Protein AF-A0A4S0JJY6-F1 (afdb_monomer)

Solvent-accessible surface area (backbone atoms only — not comparable to full-atom values): 6776 Å² total; per-residue (Å²): 138,85,86,70,62,92,83,78,64,92,83,86,87,61,82,70,60,69,52,56,93,79,38,64,71,61,50,50,52,52,49,44,39,48,74,74,67,58,57,92,75,87,81,77,74,66,56,77,85,43,63,57,54,46,30,45,76,67,70,51,87,72,61,80,57,48,70,63,42,43,65,55,38,52,49,49,65,76,42,38,77,66,47,70,74,41,84,53,63,69,60,33,50,41,49,50,35,52,51,46,34,56,53,30,56,73,57,107

Secondary structure (DSSP, 8-state):
---PPTTSS-----GGG---TT-HHHHHHHHHHHHTS--S-------TT-HHHHHHHTT---STTHHHHHHHHHHHHHTHHHHHT---HHHHHHHHHHHHHHHHHHT-

Radius of gyration: 14.99 Å; Cα contacts (8 Å, |Δi|>4): 90; chains: 1; bounding box: 37×28×41 Å

Mean predicted aligned error: 2.9 Å

Foldseek 3Di:
DPPDDPPPDQDDDDQLLADDLPPPVVVVSVCCCCPPVVDPDDDRDFDQPRPLLLCLVVVPDPDPCVVVSVRLVVLCVVCVVVLVVDPDPSVSSVVSRVSNSVVRVVSD

Nearest PDB structures (foldseek):
  6yjn-assembly1_A  TM=9.916E-01  e=1.358E-08  Burkholderia pseudomallei
  5jj8-assembly1_A  TM=9.750E-01  e=8.974E-08  Pseudomonas aeruginosa
  5bq1-assembly1_A  TM=9.794E-01  e=1.252E-07  Pseudomonas aeruginosa
  4o1k-assembly1_A  TM=9.613E-01  e=1.564E-07  Sordaria macrospora
  7cxx-assembly1_B  TM=9.517E-01  e=1.524E-06  Aspergillus fumigatus Af293

pLDDT: mean 96.32, std 5.54, range [72.25, 98.88]

Sequence (108 aa):
IIGMAPGEVFVHRNVANVVAHSDLNCLSVVQYAVDQLKVKHILIVGHYGCGGVHACLHNTRVGLADNWLRHVGDVVQKHQGILDAIEDDELKHARLCELNVIEQVANL

Structure (mmCIF, N/CA/C/O backbone):
data_AF-A0A4S0JJY6-F1
#
_entry.id   AF-A0A4S0JJY6-F1
#
loop_
_atom_site.group_PDB
_atom_site.id
_atom_site.type_symbol
_atom_site.label_atom_id
_atom_site.label_alt_id
_atom_site.label_comp_id
_atom_site.label_asym_id
_atom_site.label_entity_id
_atom_site.label_seq_id
_atom_site.pdbx_PDB_ins_code
_atom_site.Cartn_x
_atom_site.Cartn_y
_atom_site.Cartn_z
_atom_site.occupancy
_atom_site.B_iso_or_equiv
_atom_site.auth_seq_id
_atom_site.auth_comp_id
_atom_site.auth_asym_id
_atom_site.auth_atom_id
_atom_site.pdbx_PDB_model_num
ATOM 1 N N . ILE A 1 1 ? -15.522 9.552 -4.643 1.00 72.25 1 ILE A N 1
ATOM 2 C CA . ILE A 1 1 ? -15.079 8.136 -4.605 1.00 72.25 1 ILE A CA 1
ATOM 3 C C . ILE A 1 1 ? -16.181 7.253 -4.029 1.00 72.25 1 ILE A C 1
ATOM 5 O O . ILE A 1 1 ? -16.730 6.493 -4.803 1.00 72.25 1 ILE A O 1
ATOM 9 N N . ILE A 1 2 ? -16.582 7.392 -2.757 1.00 80.38 2 ILE A N 1
ATOM 10 C CA . ILE A 1 2 ? -17.592 6.494 -2.143 1.00 80.38 2 ILE A CA 1
ATOM 11 C C . ILE A 1 2 ? -18.965 7.130 -1.842 1.00 80.38 2 ILE A C 1
ATOM 13 O O . ILE A 1 2 ? -19.809 6.491 -1.233 1.00 80.38 2 ILE A O 1
ATOM 17 N N . GLY A 1 3 ? -19.209 8.378 -2.260 1.00 72.56 3 GLY A N 1
ATOM 18 C CA . GLY A 1 3 ? -20.533 9.016 -2.141 1.00 72.56 3 GLY A CA 1
ATOM 19 C C . GLY A 1 3 ? -20.996 9.340 -0.713 1.00 72.56 3 GLY A C 1
ATOM 20 O O . GLY A 1 3 ? -22.184 9.554 -0.514 1.00 72.56 3 GLY A O 1
ATOM 21 N N . MET A 1 4 ? -20.079 9.377 0.258 1.00 81.81 4 MET A N 1
ATOM 22 C CA . MET A 1 4 ? -20.368 9.696 1.663 1.00 81.81 4 MET A CA 1
ATOM 23 C C . MET A 1 4 ? -20.205 11.190 1.961 1.00 81.81 4 MET A C 1
ATOM 25 O O . MET A 1 4 ? -19.431 11.885 1.291 1.00 81.81 4 MET A O 1
ATOM 29 N N . ALA A 1 5 ? -20.910 11.676 2.981 1.00 76.75 5 ALA A N 1
ATOM 30 C CA . ALA A 1 5 ? -20.790 13.052 3.439 1.00 76.75 5 ALA A CA 1
ATOM 31 C C . ALA A 1 5 ? -19.450 13.285 4.175 1.00 76.75 5 ALA A C 1
ATOM 33 O O . ALA A 1 5 ? -18.893 12.364 4.786 1.00 76.75 5 ALA A O 1
ATOM 34 N N . PRO A 1 6 ? -18.898 14.514 4.149 1.00 75.94 6 PRO A N 1
ATOM 35 C CA . PRO A 1 6 ? -17.737 14.861 4.965 1.00 75.94 6 PRO A CA 1
ATOM 36 C C . PRO A 1 6 ? -17.975 14.541 6.449 1.00 75.94 6 PRO A C 1
ATOM 38 O O . PRO A 1 6 ? -19.009 14.903 7.001 1.00 75.94 6 PRO A O 1
ATOM 41 N N . GLY A 1 7 ? -17.012 13.875 7.093 1.00 76.12 7 GLY A N 1
ATOM 42 C CA . GLY A 1 7 ? -17.114 13.441 8.494 1.00 76.12 7 GLY A CA 1
ATOM 43 C C . GLY A 1 7 ? -17.630 12.012 8.693 1.00 76.12 7 GLY A C 1
ATOM 44 O O . GLY A 1 7 ? -17.438 11.456 9.768 1.00 76.12 7 GLY A O 1
ATOM 45 N N . GLU A 1 8 ? -18.190 11.374 7.661 1.00 86.50 8 GLU A N 1
ATOM 46 C CA . GLU A 1 8 ? -18.585 9.955 7.723 1.00 86.50 8 GLU A CA 1
ATOM 47 C C . GLU A 1 8 ? -17.416 8.990 7.459 1.00 86.50 8 GLU A C 1
ATOM 49 O O . GLU A 1 8 ? -17.540 7.781 7.651 1.00 86.50 8 GLU A O 1
ATOM 54 N N . VAL A 1 9 ? -16.270 9.521 7.023 1.00 90.62 9 VAL A N 1
ATOM 55 C CA . VAL A 1 9 ? -15.052 8.759 6.734 1.00 90.62 9 VAL A CA 1
ATOM 56 C C . VAL A 1 9 ? -13.920 9.286 7.600 1.00 90.62 9 VAL A C 1
ATOM 58 O O . VAL A 1 9 ? -13.555 10.460 7.511 1.00 90.62 9 VAL A O 1
ATOM 61 N N . PHE A 1 10 ? -13.331 8.403 8.401 1.00 95.44 10 PHE A N 1
ATOM 62 C CA . PHE A 1 10 ? -12.099 8.689 9.124 1.00 95.44 10 PHE A CA 1
ATOM 63 C C . PHE A 1 10 ? -10.902 8.369 8.224 1.00 95.44 10 PHE A C 1
ATOM 65 O O . PHE A 1 10 ? -10.811 7.269 7.681 1.00 95.44 10 PHE A O 1
ATOM 72 N N . VAL A 1 11 ? -10.022 9.348 7.999 1.00 96.31 11 VAL A N 1
ATOM 73 C CA . VAL A 1 11 ? -9.020 9.289 6.925 1.00 96.31 11 VAL A CA 1
ATOM 74 C C . VAL A 1 11 ? -7.610 9.398 7.487 1.00 96.31 11 VAL A C 1
ATOM 76 O O . VAL A 1 11 ? -7.274 10.376 8.148 1.00 96.31 11 VAL A O 1
ATOM 79 N N . HIS A 1 12 ? -6.766 8.442 7.106 1.00 98.06 12 HIS A N 1
ATOM 80 C CA . HIS A 1 12 ? -5.310 8.538 7.185 1.00 98.06 12 HIS A CA 1
ATOM 81 C C . HIS A 1 12 ? -4.719 8.601 5.779 1.00 98.06 12 HIS A C 1
ATOM 83 O O . HIS A 1 12 ? -5.239 7.973 4.854 1.00 98.06 12 HIS A O 1
ATOM 89 N N . ARG A 1 13 ? -3.639 9.365 5.598 1.00 98.19 13 ARG A N 1
ATOM 90 C CA . ARG A 1 13 ? -2.918 9.465 4.323 1.00 98.19 13 ARG A CA 1
ATOM 91 C C . ARG A 1 13 ? -1.420 9.496 4.578 1.00 98.19 13 ARG A C 1
ATOM 93 O O . ARG A 1 13 ? -0.931 10.338 5.323 1.00 98.19 13 ARG A O 1
ATOM 100 N N . ASN A 1 14 ? -0.698 8.632 3.882 1.00 98.50 14 ASN A N 1
ATOM 101 C CA . ASN A 1 14 ? 0.753 8.672 3.773 1.00 98.50 14 ASN A CA 1
ATOM 102 C C . ASN A 1 14 ? 1.169 8.358 2.326 1.00 98.50 14 ASN A C 1
ATOM 104 O O . ASN A 1 14 ? 0.331 8.063 1.466 1.00 98.50 14 ASN A O 1
ATOM 108 N N . VAL A 1 15 ? 2.464 8.476 2.039 1.00 98.44 15 VAL A N 1
ATOM 109 C CA . VAL A 1 15 ? 2.998 8.187 0.704 1.00 98.44 15 VAL A CA 1
ATOM 110 C C . VAL A 1 15 ? 2.824 6.698 0.403 1.00 98.44 15 VAL A C 1
ATOM 112 O O . VAL A 1 15 ? 3.256 5.857 1.187 1.00 98.44 15 VAL A O 1
ATOM 115 N N . ALA A 1 16 ? 2.207 6.391 -0.743 1.00 98.44 16 ALA A N 1
ATOM 116 C CA . ALA A 1 16 ? 1.942 5.030 -1.220 1.00 98.44 16 ALA A CA 1
ATOM 117 C C . ALA A 1 16 ? 1.078 4.157 -0.285 1.00 98.44 16 ALA A C 1
ATOM 119 O O . ALA A 1 16 ? 1.159 2.932 -0.354 1.00 98.44 16 ALA A O 1
ATOM 120 N N . ASN A 1 17 ? 0.235 4.782 0.554 1.00 98.56 17 ASN A N 1
ATOM 121 C CA . ASN A 1 17 ? -0.783 4.120 1.387 1.00 98.56 17 ASN A CA 1
ATOM 122 C C . ASN A 1 17 ? -0.249 2.917 2.190 1.00 98.56 17 ASN A C 1
ATOM 124 O O . ASN A 1 17 ? -0.956 1.923 2.347 1.00 98.56 17 ASN A O 1
ATOM 128 N N . VAL A 1 18 ? 0.999 3.011 2.657 1.00 98.69 18 VAL A N 1
ATOM 129 C CA . VAL A 1 18 ? 1.734 1.951 3.356 1.00 98.69 18 VAL A CA 1
ATOM 130 C C . VAL A 1 18 ? 1.230 1.805 4.791 1.00 98.69 18 VAL A C 1
ATOM 132 O O . VAL A 1 18 ? 1.027 2.796 5.492 1.00 98.69 18 VAL A O 1
ATOM 135 N N . VAL A 1 19 ? 1.087 0.563 5.238 1.00 98.50 19 VAL A N 1
ATOM 136 C CA . VAL A 1 19 ? 0.813 0.177 6.620 1.00 98.50 19 VAL A CA 1
ATOM 137 C C . VAL A 1 19 ? 2.024 -0.610 7.105 1.00 98.50 19 VAL A C 1
ATOM 139 O O . VAL A 1 19 ? 2.166 -1.795 6.817 1.00 98.50 19 VAL A O 1
ATOM 142 N N . ALA A 1 20 ? 2.938 0.056 7.807 1.00 97.81 20 ALA A N 1
ATOM 143 C CA . ALA A 1 20 ? 4.110 -0.602 8.376 1.00 97.81 20 ALA A CA 1
ATOM 144 C C . ALA A 1 20 ? 3.823 -1.055 9.814 1.00 97.81 20 ALA A C 1
ATOM 146 O O . ALA A 1 20 ? 3.294 -0.286 10.615 1.00 97.81 20 ALA A O 1
ATOM 147 N N . HIS A 1 21 ? 4.248 -2.269 10.178 1.00 96.31 21 HIS A N 1
ATOM 148 C CA . HIS A 1 21 ? 4.009 -2.853 11.509 1.00 96.31 21 HIS A CA 1
ATOM 149 C C . HIS A 1 21 ? 4.586 -2.051 12.687 1.00 96.31 21 HIS A C 1
ATOM 151 O O . HIS A 1 21 ? 4.215 -2.288 13.833 1.00 96.31 21 HIS A O 1
ATOM 157 N N . SER A 1 22 ? 5.512 -1.127 12.429 1.00 96.00 22 SER A N 1
ATOM 158 C CA . SER A 1 22 ? 6.107 -0.244 13.437 1.00 96.00 22 SER A CA 1
ATOM 159 C C . SER A 1 22 ? 5.740 1.231 13.247 1.00 96.00 22 SER A C 1
ATOM 161 O O . SER A 1 22 ? 6.295 2.083 13.941 1.00 96.00 22 SER A O 1
ATOM 163 N N . ASP A 1 23 ? 4.850 1.566 12.307 1.00 98.00 23 ASP A N 1
ATOM 164 C CA . ASP A 1 23 ? 4.410 2.946 12.107 1.00 98.00 23 ASP A CA 1
ATOM 165 C C . ASP A 1 23 ? 3.341 3.327 13.135 1.00 98.00 23 ASP A C 1
ATOM 167 O O . ASP A 1 23 ? 2.141 3.148 12.923 1.00 98.00 23 ASP A O 1
ATOM 171 N N . LEU A 1 24 ? 3.781 3.903 14.256 1.00 97.94 24 LEU A N 1
ATOM 172 C CA . LEU A 1 24 ? 2.880 4.407 15.293 1.00 97.94 24 LEU A CA 1
ATOM 173 C C . LEU A 1 24 ? 1.900 5.471 14.773 1.00 97.94 24 LEU A C 1
ATOM 175 O O . LEU A 1 24 ? 0.829 5.630 15.358 1.00 97.94 24 LEU A O 1
ATOM 179 N N . ASN A 1 25 ? 2.217 6.176 13.680 1.00 98.38 25 ASN A N 1
ATOM 180 C CA . ASN A 1 25 ? 1.288 7.121 13.068 1.00 98.38 25 ASN A CA 1
ATOM 181 C C . ASN A 1 25 ? 0.056 6.375 12.530 1.00 98.38 25 ASN A C 1
ATOM 183 O O . ASN A 1 25 ? -1.053 6.604 13.007 1.00 98.38 25 ASN A O 1
ATOM 187 N N . CYS A 1 26 ? 0.247 5.406 11.631 1.00 98.38 26 CYS A N 1
ATOM 188 C CA . CYS A 1 26 ? -0.853 4.598 11.111 1.00 98.38 26 CYS A CA 1
ATOM 189 C C . CYS A 1 26 ? -1.537 3.751 12.199 1.00 98.38 26 CYS A C 1
ATOM 191 O O . CYS A 1 26 ? -2.766 3.742 12.285 1.00 98.38 26 CYS A O 1
ATOM 193 N N . LEU A 1 27 ? -0.769 3.086 13.068 1.00 98.38 27 LEU A N 1
ATOM 194 C CA . LEU A 1 27 ? -1.328 2.190 14.086 1.00 98.38 27 LEU A CA 1
ATOM 195 C C . LEU A 1 27 ? -2.191 2.926 15.116 1.00 98.38 27 LEU A C 1
ATOM 197 O O . LEU A 1 27 ? -3.219 2.397 15.534 1.00 98.38 27 LEU A O 1
ATOM 201 N N . SER A 1 28 ? -1.824 4.152 15.501 1.00 98.56 28 SER A N 1
ATOM 202 C CA . SER A 1 28 ? -2.651 4.955 16.412 1.00 98.56 28 SER A CA 1
ATOM 203 C C . SER A 1 28 ? -3.973 5.390 15.770 1.00 98.56 28 SER A C 1
ATOM 205 O O . SER A 1 28 ? -5.007 5.367 16.436 1.00 98.56 28 SER A O 1
ATOM 207 N N . VAL A 1 29 ? -3.981 5.702 14.467 1.00 98.44 29 VAL A N 1
ATOM 208 C CA . VAL A 1 29 ? -5.216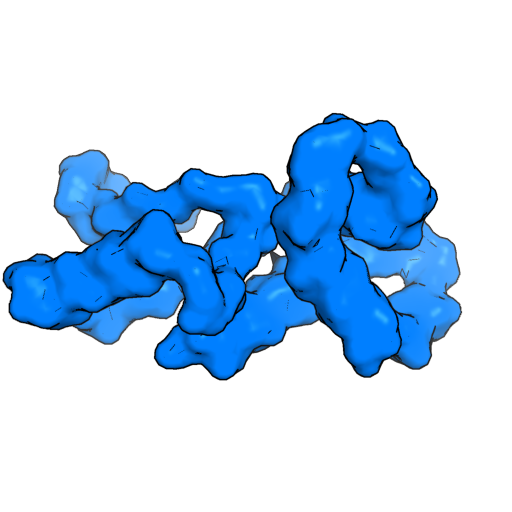 5.979 13.711 1.00 98.44 29 VAL A CA 1
ATOM 209 C C . VAL A 1 29 ? -6.109 4.739 13.673 1.00 98.44 29 VAL A C 1
ATOM 211 O O . VAL A 1 29 ? -7.302 4.845 13.955 1.00 98.44 29 VAL A O 1
ATOM 214 N N . VAL A 1 30 ? -5.544 3.568 13.362 1.00 98.25 30 VAL A N 1
ATOM 215 C CA . VAL A 1 30 ? -6.291 2.301 13.319 1.00 98.25 30 VAL A CA 1
ATOM 216 C C . VAL A 1 30 ? -6.889 1.981 14.687 1.00 98.25 30 VAL A C 1
ATOM 218 O O . VAL A 1 30 ? -8.093 1.751 14.786 1.00 98.25 30 VAL A O 1
ATOM 221 N N . GLN A 1 31 ? -6.078 2.032 15.746 1.00 98.44 31 GLN A N 1
ATOM 222 C CA . GLN A 1 31 ? -6.530 1.761 17.109 1.00 98.44 31 GLN A CA 1
ATOM 223 C C . GLN A 1 31 ? -7.654 2.715 17.523 1.00 98.44 31 GLN A C 1
ATOM 225 O O . GLN A 1 31 ? -8.679 2.266 18.026 1.00 98.44 31 GLN A O 1
ATOM 230 N N . TYR A 1 32 ? -7.522 4.016 17.258 1.00 98.44 32 TYR A N 1
ATOM 231 C CA . TYR A 1 32 ? -8.570 4.982 17.579 1.00 98.44 32 TYR A CA 1
ATOM 232 C C . TYR A 1 32 ? -9.859 4.726 16.783 1.00 98.44 32 TYR A C 1
ATOM 234 O O . TYR A 1 32 ? -10.958 4.740 17.345 1.00 98.44 32 TYR A O 1
ATOM 242 N N . ALA A 1 33 ? -9.741 4.446 15.482 1.00 98.00 33 ALA A N 1
ATOM 243 C CA . ALA A 1 33 ? -10.884 4.153 14.624 1.00 98.00 33 ALA A CA 1
ATOM 244 C C . ALA A 1 33 ? -11.660 2.917 15.110 1.00 98.00 33 ALA A C 1
ATOM 246 O O . ALA A 1 33 ? -12.890 2.942 15.187 1.00 98.00 33 ALA A O 1
ATOM 247 N N . VAL A 1 34 ? -10.950 1.851 15.478 1.00 97.81 34 VAL A N 1
ATOM 248 C CA . VAL A 1 34 ? -11.556 0.596 15.939 1.00 97.81 34 VAL A CA 1
ATOM 249 C C . VAL A 1 34 ? -12.082 0.726 17.366 1.00 97.81 34 VAL A C 1
ATOM 251 O O . VAL A 1 34 ? -13.246 0.421 17.625 1.00 97.81 34 VAL A O 1
ATOM 254 N N . ASP A 1 35 ? -11.267 1.212 18.298 1.00 98.31 35 ASP A N 1
ATOM 255 C CA . ASP A 1 35 ? -11.594 1.156 19.720 1.00 98.31 35 ASP A CA 1
ATOM 256 C C . ASP A 1 35 ? -12.484 2.306 20.176 1.00 98.31 35 ASP A C 1
ATOM 258 O O . ASP A 1 35 ? -13.317 2.097 21.058 1.00 98.31 35 ASP A O 1
ATOM 262 N N . GLN A 1 36 ? -12.337 3.500 19.600 1.00 98.12 36 GLN A N 1
ATOM 263 C CA . GLN A 1 36 ? -13.074 4.691 20.033 1.00 98.12 36 GLN A CA 1
ATOM 264 C C . GLN A 1 36 ? -14.242 4.997 19.100 1.00 98.12 36 GLN A C 1
ATOM 266 O O . GLN A 1 36 ? -15.364 5.185 19.565 1.00 98.12 36 GLN A O 1
ATOM 271 N N . LEU A 1 37 ? -14.003 4.992 17.785 1.00 96.94 37 LEU A N 1
ATOM 272 C CA . LEU A 1 37 ? -15.044 5.304 16.796 1.00 96.94 37 LEU A CA 1
ATOM 273 C C . LEU A 1 37 ? -15.894 4.088 16.407 1.00 96.94 37 LEU A C 1
ATOM 275 O O . LEU A 1 37 ? -16.943 4.259 15.788 1.00 96.94 37 LEU A O 1
ATOM 279 N N . LYS A 1 38 ? -15.468 2.872 16.781 1.00 97.19 38 LYS A N 1
ATOM 280 C CA . LYS A 1 38 ? -16.171 1.611 16.495 1.00 97.19 38 LYS A CA 1
ATOM 281 C C . LYS A 1 38 ? -16.498 1.450 15.005 1.00 97.19 38 LYS A C 1
ATOM 283 O O . LYS A 1 38 ? -17.600 1.027 14.644 1.00 97.19 38 LYS A O 1
ATOM 288 N N . VAL A 1 39 ? -15.552 1.809 14.129 1.00 96.62 39 VAL A N 1
ATOM 289 C CA . VAL A 1 39 ? -15.737 1.670 12.677 1.00 96.62 39 VAL A CA 1
ATOM 290 C C . VAL A 1 39 ? -15.988 0.207 12.305 1.00 96.62 39 VAL A C 1
ATOM 292 O O . VAL A 1 39 ? -15.379 -0.706 12.855 1.00 96.62 39 VAL A O 1
ATOM 295 N N . LYS A 1 40 ? -16.896 -0.026 11.353 1.00 96.19 40 LYS A N 1
ATOM 296 C CA . LYS A 1 40 ? -17.242 -1.383 10.890 1.00 96.19 40 LYS A CA 1
ATOM 297 C C . LYS A 1 40 ? -16.305 -1.911 9.809 1.00 96.19 40 LYS A C 1
ATOM 299 O O . LYS A 1 40 ? -16.194 -3.118 9.628 1.00 96.19 40 LYS A O 1
ATOM 304 N N . HIS A 1 41 ? -15.682 -1.002 9.065 1.00 96.00 41 HIS A N 1
ATOM 305 C CA . HIS A 1 41 ? -14.870 -1.320 7.901 1.00 96.00 41 HIS A CA 1
ATOM 306 C C . HIS A 1 41 ? -13.622 -0.442 7.894 1.00 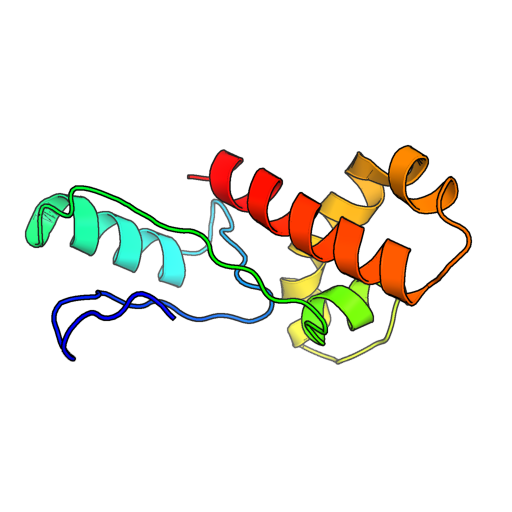96.00 41 HIS A C 1
ATOM 308 O O . HIS A 1 41 ? -13.713 0.765 8.122 1.00 96.00 41 HIS A O 1
ATOM 314 N N . ILE A 1 42 ? -12.480 -1.055 7.592 1.00 97.19 42 ILE A N 1
ATOM 315 C CA . ILE A 1 42 ? -11.235 -0.369 7.245 1.00 97.19 42 ILE A CA 1
ATOM 316 C C . ILE A 1 42 ? -10.998 -0.614 5.758 1.00 97.19 42 ILE A C 1
ATOM 318 O O . ILE A 1 42 ? -11.155 -1.734 5.274 1.00 97.19 42 ILE A O 1
ATOM 322 N N . LEU A 1 43 ? -10.655 0.446 5.030 1.00 97.12 43 LEU A N 1
ATOM 323 C CA . LEU A 1 43 ? -10.401 0.399 3.595 1.00 97.12 43 LEU A CA 1
ATOM 324 C C . LEU A 1 43 ? -8.975 0.874 3.331 1.00 97.12 43 LEU A C 1
ATOM 326 O O . LEU A 1 43 ? -8.649 2.028 3.611 1.00 97.12 43 LEU A O 1
ATOM 330 N N . ILE A 1 44 ? -8.153 0.007 2.741 1.00 98.12 44 ILE A N 1
ATOM 331 C CA . ILE A 1 44 ? -6.879 0.412 2.148 1.00 98.12 44 ILE A CA 1
ATOM 332 C C . ILE A 1 44 ? -7.123 0.721 0.680 1.00 98.12 44 ILE A C 1
ATOM 334 O O . ILE A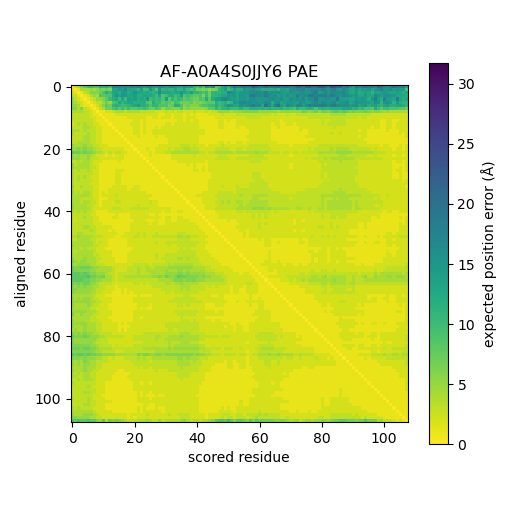 1 44 ? -7.562 -0.134 -0.086 1.00 98.12 44 ILE A O 1
ATOM 338 N N . VAL A 1 45 ? -6.878 1.973 0.302 1.00 98.12 45 VAL A N 1
ATOM 339 C CA . VAL A 1 45 ? -7.213 2.487 -1.026 1.00 98.12 45 VAL A CA 1
ATOM 340 C C . VAL A 1 45 ? -5.950 3.009 -1.692 1.00 98.12 45 VAL A C 1
ATOM 342 O O . VAL A 1 45 ? -5.460 4.088 -1.361 1.00 98.12 45 VAL A O 1
ATOM 345 N N . GLY A 1 46 ? -5.439 2.226 -2.638 1.00 97.94 46 GLY A N 1
ATOM 346 C CA . GLY A 1 46 ? -4.425 2.674 -3.586 1.00 97.94 46 GLY A CA 1
ATOM 347 C C . GLY A 1 46 ? -5.041 3.441 -4.75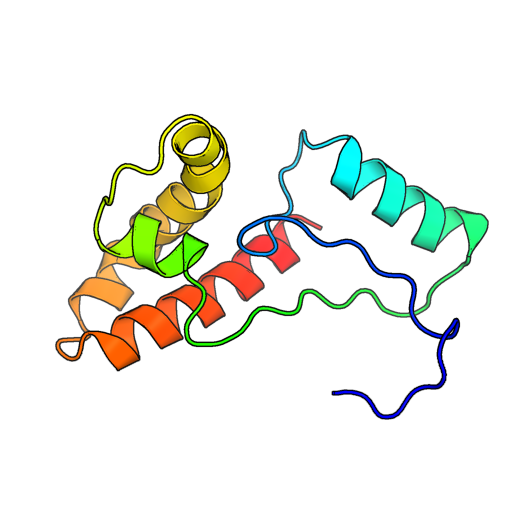3 1.00 97.94 46 GLY A C 1
ATOM 348 O O . GLY A 1 46 ? -6.261 3.573 -4.873 1.00 97.94 46 GLY A O 1
ATOM 349 N N . HIS A 1 47 ? -4.186 3.948 -5.635 1.00 98.50 47 HIS A N 1
ATOM 350 C CA . HIS A 1 47 ? -4.621 4.600 -6.864 1.00 98.50 47 HIS A CA 1
ATOM 351 C C . HIS A 1 47 ? -3.616 4.360 -7.990 1.00 98.50 47 HIS A C 1
ATOM 353 O O . HIS A 1 47 ? -2.408 4.320 -7.754 1.00 98.50 47 HIS A O 1
ATOM 359 N N . TYR A 1 48 ? -4.113 4.242 -9.220 1.00 98.31 48 TYR A N 1
ATOM 360 C CA . TYR A 1 48 ? -3.254 4.195 -10.400 1.00 98.31 48 TYR A CA 1
ATOM 361 C C . TYR A 1 48 ? -2.493 5.511 -10.579 1.00 98.31 48 TYR A C 1
ATOM 363 O O . TYR A 1 48 ? -2.931 6.572 -10.115 1.00 98.31 48 TYR A O 1
ATOM 371 N N . GLY A 1 49 ? -1.321 5.432 -11.209 1.00 97.44 49 GLY A N 1
ATOM 372 C CA . GLY A 1 49 ? -0.434 6.584 -11.348 1.00 97.44 49 GLY A CA 1
ATOM 373 C C . GLY A 1 49 ? 0.209 7.025 -10.025 1.00 97.44 49 GLY A C 1
ATOM 374 O O . GLY A 1 49 ? 0.647 8.167 -9.910 1.00 97.44 49 GLY A O 1
ATOM 375 N N . CYS A 1 50 ? 0.257 6.169 -8.992 1.00 98.62 50 CYS A N 1
ATOM 376 C CA . CYS A 1 50 ? 0.876 6.535 -7.718 1.00 98.62 50 CYS A CA 1
ATOM 377 C C . CYS A 1 50 ? 2.378 6.790 -7.875 1.00 98.62 50 CYS A C 1
ATOM 379 O O . CYS A 1 50 ? 3.151 5.862 -8.118 1.00 98.62 50 CYS A O 1
ATOM 381 N N . GLY A 1 51 ? 2.795 8.045 -7.681 1.00 98.31 51 GLY A N 1
ATOM 382 C CA . GLY A 1 51 ? 4.187 8.469 -7.850 1.00 98.31 51 GLY A CA 1
ATOM 383 C C . GLY A 1 51 ? 5.167 7.794 -6.886 1.00 98.31 51 GLY A C 1
ATOM 384 O O . GLY A 1 51 ? 6.289 7.499 -7.279 1.00 98.31 51 GLY A O 1
ATOM 385 N N . GLY A 1 52 ? 4.743 7.484 -5.654 1.00 98.38 52 GLY A N 1
ATOM 386 C CA . GLY A 1 52 ? 5.577 6.734 -4.705 1.00 98.38 52 GLY A CA 1
ATOM 387 C C . GLY A 1 52 ? 5.832 5.299 -5.170 1.00 98.38 52 GLY A C 1
ATOM 388 O O . GLY A 1 52 ? 6.963 4.831 -5.142 1.00 98.38 52 GLY A O 1
ATOM 389 N N . VAL A 1 53 ? 4.791 4.635 -5.679 1.00 98.75 53 VAL A N 1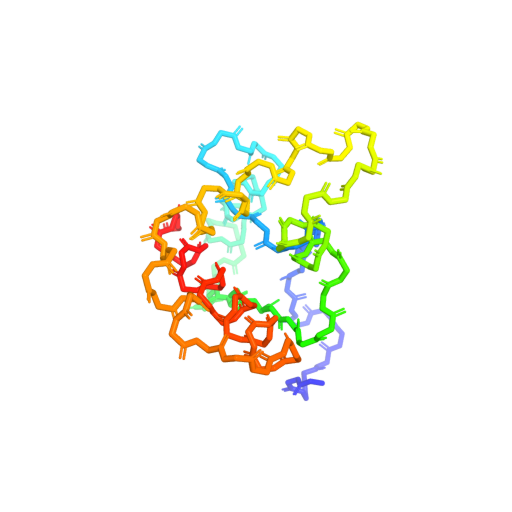
ATOM 390 C CA . VAL A 1 53 ? 4.900 3.281 -6.241 1.00 98.75 53 VAL A CA 1
ATOM 391 C C . VAL A 1 53 ? 5.736 3.274 -7.523 1.00 98.75 53 VAL A C 1
ATOM 393 O O . VAL A 1 53 ? 6.588 2.407 -7.692 1.00 98.75 53 VAL A O 1
ATOM 396 N N . HIS A 1 54 ? 5.543 4.267 -8.395 1.00 98.56 54 HIS A N 1
ATOM 397 C CA . HIS A 1 54 ? 6.344 4.440 -9.608 1.00 98.56 54 HIS A CA 1
ATOM 398 C C . HIS A 1 54 ? 7.828 4.628 -9.261 1.00 98.56 54 HIS A C 1
ATOM 400 O O . HIS A 1 54 ? 8.692 3.960 -9.819 1.00 98.56 54 HIS A O 1
ATOM 406 N N . ALA A 1 55 ? 8.144 5.487 -8.285 1.00 98.44 55 ALA A N 1
ATOM 407 C CA . ALA A 1 55 ? 9.523 5.694 -7.851 1.00 98.44 55 ALA A CA 1
ATOM 408 C C . ALA A 1 55 ? 10.195 4.383 -7.403 1.00 98.44 55 ALA A C 1
ATOM 410 O O . ALA A 1 55 ? 11.343 4.143 -7.772 1.00 98.44 55 ALA A O 1
ATOM 411 N N . CYS A 1 56 ? 9.476 3.509 -6.690 1.00 98.19 56 CYS A N 1
ATOM 412 C CA . CYS A 1 56 ? 9.974 2.180 -6.325 1.00 98.19 56 CYS A CA 1
ATOM 413 C C . CYS A 1 56 ? 10.192 1.276 -7.537 1.00 98.19 56 CYS A C 1
ATOM 415 O O . CYS A 1 56 ? 11.254 0.670 -7.645 1.00 98.19 56 CYS A O 1
ATOM 417 N N . LEU A 1 57 ? 9.216 1.206 -8.449 1.00 98.12 57 LEU A N 1
ATOM 418 C CA . LEU A 1 57 ? 9.301 0.361 -9.642 1.00 98.12 57 LEU A CA 1
ATOM 419 C C . LEU A 1 57 ? 10.544 0.684 -10.484 1.00 98.12 57 LEU A C 1
ATOM 421 O O . LEU A 1 57 ? 11.220 -0.219 -10.971 1.00 98.12 57 LEU A O 1
ATOM 425 N N . HIS A 1 58 ? 10.879 1.970 -10.600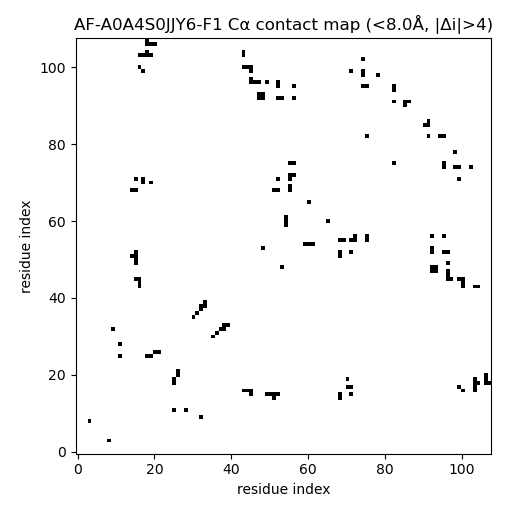 1.00 97.62 58 HIS A N 1
ATOM 426 C CA . HIS A 1 58 ? 11.998 2.451 -11.413 1.00 97.62 58 HIS A CA 1
ATOM 427 C C . HIS A 1 58 ? 13.272 2.749 -10.619 1.00 97.62 58 HIS A C 1
ATOM 429 O O . HIS A 1 58 ? 14.200 3.342 -11.169 1.00 97.62 58 HIS A O 1
ATOM 435 N N . ASN A 1 59 ? 13.336 2.391 -9.332 1.00 96.56 59 ASN A N 1
ATOM 436 C CA . ASN A 1 59 ? 14.465 2.714 -8.450 1.00 96.56 59 ASN A CA 1
ATOM 437 C C . ASN A 1 59 ? 14.866 4.207 -8.488 1.00 96.56 59 ASN A C 1
ATOM 439 O O . ASN A 1 59 ? 16.046 4.568 -8.452 1.00 96.56 59 ASN A O 1
ATOM 443 N N . THR A 1 60 ? 13.875 5.095 -8.587 1.00 97.88 60 THR A N 1
ATOM 444 C CA . THR A 1 60 ? 14.087 6.544 -8.628 1.00 97.88 60 THR A CA 1
ATOM 445 C C . THR A 1 60 ? 14.420 7.057 -7.233 1.00 97.88 60 THR A C 1
ATOM 447 O O . THR A 1 60 ? 13.638 6.879 -6.303 1.00 97.88 60 THR A O 1
ATOM 450 N N . ARG A 1 61 ? 15.557 7.743 -7.086 1.00 96.50 61 ARG A N 1
ATOM 451 C CA . ARG A 1 61 ? 15.948 8.365 -5.814 1.00 96.50 61 ARG A CA 1
ATOM 452 C C . ARG A 1 61 ? 15.117 9.613 -5.543 1.00 96.50 61 ARG A C 1
ATOM 454 O O . ARG A 1 61 ? 15.186 10.571 -6.311 1.00 96.50 61 ARG A O 1
ATOM 461 N N . VAL A 1 62 ? 14.399 9.622 -4.425 1.00 96.12 62 VAL A N 1
ATOM 462 C CA . VAL A 1 62 ? 13.564 10.747 -3.976 1.00 96.12 62 VAL A CA 1
ATOM 463 C C . VAL A 1 62 ? 14.006 11.326 -2.624 1.00 96.12 62 VAL A C 1
ATOM 465 O O . VAL A 1 62 ? 13.401 12.276 -2.127 1.00 96.12 62 VAL A O 1
ATOM 468 N N . GLY A 1 63 ? 15.092 10.817 -2.030 1.00 97.00 63 GLY A N 1
ATOM 469 C CA . GLY A 1 63 ? 15.718 11.390 -0.837 1.00 97.00 63 GLY A CA 1
ATOM 470 C C . GLY A 1 63 ? 15.212 10.746 0.449 1.00 97.00 63 GLY A C 1
ATOM 471 O O . GLY A 1 63 ? 15.212 9.528 0.578 1.00 97.00 63 GLY A O 1
ATOM 472 N N . LEU A 1 64 ? 14.785 11.538 1.438 1.00 96.81 64 LEU A N 1
ATOM 473 C CA . LEU A 1 64 ? 14.365 10.993 2.741 1.00 96.81 64 LEU A CA 1
ATOM 474 C C . LEU A 1 64 ? 13.246 9.944 2.606 1.00 96.81 64 LEU A C 1
ATOM 476 O O . LEU A 1 64 ? 13.250 8.945 3.330 1.00 96.81 64 LEU A O 1
ATOM 480 N N . ALA A 1 65 ? 12.332 10.159 1.655 1.00 97.06 65 ALA A N 1
ATOM 481 C CA . ALA A 1 65 ? 11.225 9.256 1.366 1.00 97.06 65 ALA A CA 1
ATOM 482 C C . ALA A 1 65 ? 11.678 7.880 0.850 1.00 97.06 65 ALA A C 1
ATOM 484 O O . ALA A 1 65 ? 10.918 6.931 1.006 1.00 97.06 65 ALA A O 1
ATOM 485 N N . ASP A 1 66 ? 12.911 7.726 0.346 1.00 97.69 66 ASP A N 1
ATOM 486 C CA . ASP A 1 66 ? 13.459 6.423 -0.064 1.00 97.69 66 ASP A CA 1
ATOM 487 C C . ASP A 1 66 ? 13.399 5.414 1.095 1.00 97.69 66 ASP A C 1
ATOM 489 O O . ASP A 1 66 ? 13.091 4.243 0.899 1.00 97.69 66 ASP A O 1
ATOM 493 N N . ASN A 1 67 ? 13.617 5.874 2.334 1.00 97.50 67 ASN A N 1
ATOM 494 C CA . ASN A 1 67 ? 13.548 5.018 3.520 1.00 97.50 67 ASN A CA 1
ATOM 495 C C . ASN A 1 67 ? 12.147 4.470 3.786 1.00 97.50 67 ASN A C 1
ATOM 497 O O . ASN A 1 67 ? 12.017 3.325 4.204 1.00 97.50 67 ASN A O 1
ATOM 501 N N . TRP A 1 68 ? 11.125 5.291 3.550 1.00 98.31 68 TRP A N 1
ATOM 502 C CA . TRP A 1 68 ? 9.726 4.896 3.677 1.00 98.31 68 TRP A CA 1
ATOM 503 C C . TRP A 1 68 ? 9.311 3.983 2.522 1.00 98.31 68 TRP A C 1
ATOM 505 O O . TRP A 1 68 ? 8.680 2.947 2.712 1.00 98.31 68 TRP A O 1
ATOM 515 N N . LEU A 1 69 ? 9.735 4.339 1.312 1.00 98.38 69 LEU A N 1
ATOM 516 C CA . LEU A 1 69 ? 9.448 3.612 0.085 1.00 98.38 69 LEU A CA 1
ATOM 517 C C . LEU A 1 69 ? 10.114 2.229 0.017 1.00 98.38 69 LEU A C 1
ATOM 519 O O . LEU A 1 69 ? 9.703 1.411 -0.804 1.00 98.38 69 LEU A O 1
ATOM 523 N N . ARG A 1 70 ? 11.054 1.907 0.920 1.00 97.81 70 ARG A N 1
ATOM 524 C CA . ARG A 1 70 ? 11.548 0.531 1.098 1.00 97.81 70 ARG A CA 1
ATOM 525 C C . ARG A 1 70 ? 10.420 -0.467 1.366 1.00 97.81 70 ARG A C 1
ATOM 527 O O . ARG A 1 70 ? 10.480 -1.555 0.819 1.00 97.81 70 ARG A O 1
ATOM 534 N N . HIS A 1 71 ? 9.352 -0.075 2.065 1.00 98.44 71 HIS A N 1
ATOM 535 C CA . HIS A 1 71 ? 8.189 -0.948 2.270 1.00 98.44 71 HIS A CA 1
ATOM 536 C C . HIS A 1 71 ? 7.506 -1.358 0.957 1.00 98.44 71 HIS A C 1
ATOM 538 O O . HIS A 1 71 ? 7.069 -2.493 0.817 1.00 98.44 71 HIS A O 1
ATOM 544 N N . VAL A 1 72 ? 7.433 -0.454 -0.024 1.00 98.62 72 VAL A N 1
ATOM 545 C CA . VAL A 1 72 ? 6.913 -0.782 -1.362 1.00 98.62 72 VAL A CA 1
ATOM 546 C C . VAL A 1 72 ? 7.969 -1.539 -2.172 1.00 98.62 72 VAL A C 1
ATOM 548 O O . VAL A 1 72 ? 7.627 -2.442 -2.927 1.00 98.62 72 VAL A O 1
ATOM 551 N N . GLY A 1 73 ? 9.255 -1.227 -1.987 1.00 98.31 73 GLY A N 1
ATOM 552 C CA . GLY A 1 73 ? 10.363 -2.006 -2.548 1.00 98.31 73 GLY A CA 1
ATOM 553 C C . GLY A 1 73 ? 10.328 -3.482 -2.133 1.00 98.31 73 GLY A C 1
ATOM 554 O O . GLY A 1 73 ? 10.554 -4.351 -2.970 1.00 98.31 73 GLY A O 1
ATOM 555 N N . ASP A 1 74 ? 9.954 -3.779 -0.889 1.00 98.50 74 ASP A N 1
ATOM 556 C CA . ASP A 1 74 ? 9.770 -5.153 -0.410 1.00 98.50 74 ASP A CA 1
ATOM 557 C C . ASP A 1 74 ? 8.625 -5.861 -1.162 1.00 98.50 74 ASP A C 1
ATOM 559 O O . ASP A 1 74 ? 8.740 -7.037 -1.509 1.00 98.50 74 ASP A O 1
ATOM 563 N N . VAL A 1 75 ? 7.547 -5.139 -1.500 1.00 98.75 75 VAL A N 1
ATOM 564 C CA . VAL A 1 75 ? 6.453 -5.653 -2.348 1.00 98.75 75 VAL A CA 1
ATOM 565 C C . VAL A 1 75 ? 6.945 -5.940 -3.768 1.00 98.75 75 VAL A C 1
ATOM 567 O O . VAL A 1 75 ? 6.606 -6.987 -4.323 1.00 98.75 75 VAL A O 1
ATOM 570 N N . VAL A 1 76 ? 7.767 -5.054 -4.347 1.00 98.56 76 VAL A N 1
ATOM 571 C CA . VAL A 1 76 ? 8.396 -5.280 -5.663 1.00 98.56 76 VAL A CA 1
ATOM 572 C C . VAL A 1 76 ? 9.207 -6.572 -5.638 1.00 98.56 76 VAL A C 1
ATOM 574 O O . VAL A 1 76 ? 8.988 -7.443 -6.474 1.00 98.56 76 VAL A O 1
ATOM 577 N N . GLN A 1 77 ? 10.080 -6.734 -4.641 1.00 98.44 77 GLN A N 1
ATOM 578 C CA . GLN A 1 77 ? 10.927 -7.920 -4.511 1.00 98.44 77 GLN A CA 1
ATOM 579 C C . GLN A 1 77 ? 10.105 -9.199 -4.323 1.00 98.44 77 GLN A C 1
ATOM 581 O O . GLN A 1 77 ? 10.371 -10.206 -4.978 1.00 98.44 77 GLN A O 1
ATOM 586 N N . LYS A 1 78 ? 9.078 -9.160 -3.465 1.00 98.56 78 LYS A N 1
ATOM 587 C CA . LYS A 1 78 ? 8.197 -10.304 -3.195 1.00 98.56 78 LYS A CA 1
ATOM 588 C C . LYS A 1 78 ? 7.477 -10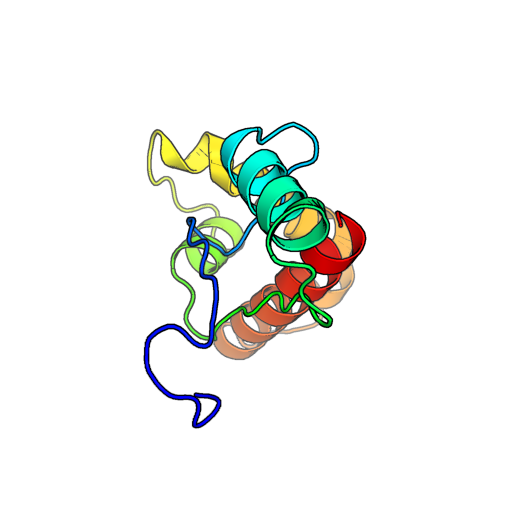.796 -4.451 1.00 98.56 78 LYS A C 1
ATOM 590 O O . LYS A 1 78 ? 7.298 -12.000 -4.619 1.00 98.56 78 LYS A O 1
ATOM 595 N N . HIS A 1 79 ? 7.078 -9.877 -5.329 1.00 98.50 79 HIS A N 1
ATOM 596 C CA . HIS A 1 79 ? 6.280 -10.170 -6.524 1.00 98.50 79 HIS A CA 1
ATOM 597 C C . HIS A 1 79 ? 7.052 -9.997 -7.835 1.00 98.50 79 HIS A C 1
ATOM 599 O O . HIS A 1 79 ? 6.437 -9.903 -8.898 1.00 98.50 79 HIS A O 1
ATOM 605 N N . GLN A 1 80 ? 8.388 -10.003 -7.784 1.00 98.00 80 GLN A N 1
ATOM 606 C CA . GLN A 1 80 ? 9.250 -9.731 -8.936 1.00 98.00 80 GLN A CA 1
ATOM 607 C C . GLN A 1 80 ? 8.897 -10.607 -10.146 1.00 98.00 80 GLN A C 1
ATOM 609 O O . GLN A 1 80 ? 8.757 -10.094 -11.248 1.00 98.00 80 GLN A O 1
ATOM 614 N N . GLY A 1 81 ? 8.639 -11.904 -9.939 1.00 98.19 81 GLY A N 1
ATOM 615 C CA . GLY A 1 81 ? 8.273 -12.815 -11.029 1.00 98.19 81 GLY A CA 1
ATOM 616 C C . GLY A 1 81 ? 6.951 -12.468 -11.730 1.00 98.19 81 GLY A C 1
ATOM 617 O O . GLY A 1 81 ? 6.823 -12.695 -12.929 1.00 98.19 81 GLY A O 1
ATOM 618 N N . ILE A 1 82 ? 5.979 -11.890 -11.013 1.00 97.94 82 ILE A N 1
ATOM 619 C CA . ILE A 1 82 ? 4.724 -11.402 -11.612 1.00 97.94 82 ILE A CA 1
ATOM 620 C C . ILE A 1 82 ? 4.993 -10.123 -12.407 1.00 97.94 82 ILE A C 1
ATOM 622 O O . ILE A 1 82 ? 4.460 -9.954 -13.500 1.00 97.94 82 ILE A O 1
ATOM 626 N N . LEU A 1 83 ? 5.813 -9.223 -11.860 1.00 98.31 83 LEU A N 1
ATOM 627 C CA . LEU A 1 83 ? 6.126 -7.935 -12.478 1.00 98.31 83 LEU A CA 1
ATOM 628 C C . LEU A 1 83 ? 6.998 -8.0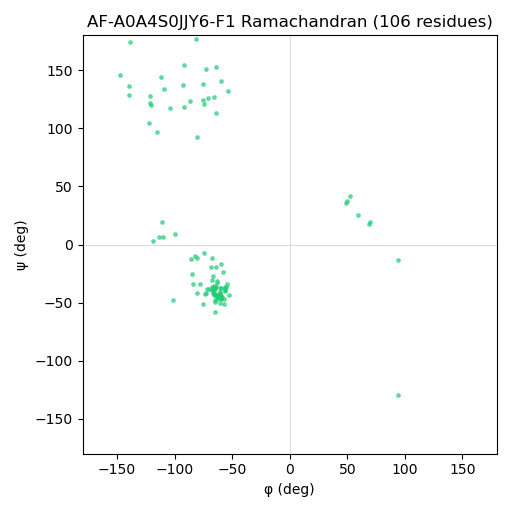94 -13.730 1.00 98.31 83 LEU A C 1
ATOM 630 O O . LEU A 1 83 ? 6.760 -7.408 -14.720 1.00 98.31 83 LEU A O 1
ATOM 634 N N . ASP A 1 84 ? 7.961 -9.015 -13.721 1.00 97.56 84 ASP A N 1
ATOM 635 C CA . ASP A 1 84 ? 8.847 -9.292 -14.859 1.00 97.56 84 ASP A CA 1
ATOM 636 C C . ASP A 1 84 ? 8.104 -9.896 -16.053 1.00 97.56 84 ASP A C 1
ATOM 638 O O . ASP A 1 84 ? 8.513 -9.699 -17.195 1.00 97.56 84 ASP A O 1
ATOM 642 N N . ALA A 1 85 ? 6.988 -10.588 -15.808 1.00 98.06 85 ALA A N 1
ATOM 643 C CA . ALA A 1 85 ? 6.142 -11.150 -16.857 1.00 98.06 85 ALA A CA 1
ATOM 644 C C . ALA A 1 85 ? 5.296 -10.095 -17.601 1.00 98.06 85 ALA A C 1
ATOM 646 O O . ALA A 1 85 ? 4.625 -10.431 -18.577 1.00 98.06 85 ALA A O 1
ATOM 647 N N . ILE A 1 86 ? 5.291 -8.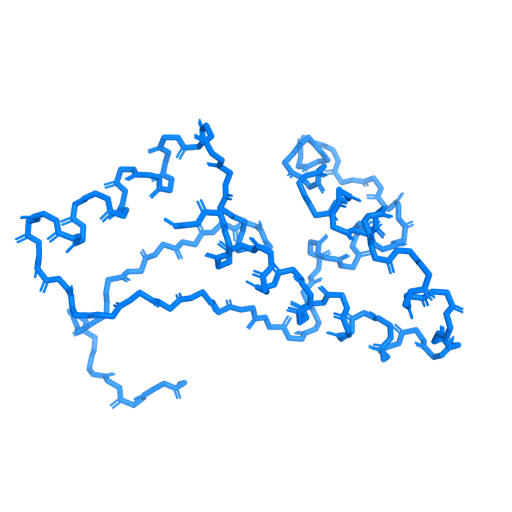838 -17.144 1.00 98.44 86 ILE A N 1
ATOM 648 C CA . ILE A 1 86 ? 4.547 -7.740 -17.766 1.00 98.44 86 ILE A CA 1
ATOM 649 C C . ILE A 1 86 ? 5.535 -6.863 -18.539 1.00 98.44 86 ILE A C 1
ATOM 651 O O . ILE A 1 86 ? 6.437 -6.266 -17.956 1.00 98.44 86 ILE A O 1
ATOM 655 N N . GLU A 1 87 ? 5.378 -6.776 -19.858 1.00 97.44 87 GLU A N 1
ATOM 656 C CA . GLU A 1 87 ? 6.257 -5.949 -20.699 1.00 97.44 87 GLU A CA 1
ATOM 657 C C . GLU A 1 87 ? 5.870 -4.468 -20.661 1.00 97.44 87 GLU A C 1
ATOM 659 O O . GLU A 1 87 ? 6.742 -3.605 -20.568 1.00 97.44 87 GLU A O 1
ATOM 664 N N . ASP A 1 88 ? 4.567 -4.181 -20.700 1.00 98.31 88 ASP A N 1
ATOM 665 C CA . ASP A 1 88 ? 4.048 -2.817 -20.688 1.00 98.31 88 ASP A CA 1
ATOM 666 C C . ASP A 1 88 ? 4.230 -2.160 -19.314 1.00 98.31 88 ASP A C 1
ATOM 668 O O . ASP A 1 88 ? 3.825 -2.693 -18.275 1.00 98.31 88 ASP A O 1
ATOM 672 N N . ASP A 1 89 ? 4.858 -0.991 -19.318 1.00 97.50 89 ASP A N 1
ATOM 673 C CA . ASP A 1 89 ? 5.275 -0.312 -18.099 1.00 97.50 89 ASP A CA 1
ATOM 674 C C . ASP A 1 89 ? 4.096 0.264 -17.304 1.00 97.50 89 ASP A C 1
ATOM 676 O O . ASP A 1 89 ? 4.050 0.141 -16.078 1.00 97.50 89 ASP A O 1
ATOM 680 N N . GLU A 1 90 ? 3.083 0.802 -17.991 1.00 97.88 90 GLU A N 1
ATOM 681 C CA . GLU A 1 90 ? 1.876 1.324 -17.346 1.00 97.88 90 GLU A CA 1
ATOM 682 C C . GLU A 1 90 ? 1.083 0.192 -16.682 1.00 97.88 90 GLU A C 1
ATOM 684 O O . GLU A 1 90 ? 0.634 0.324 -15.538 1.00 97.88 90 GLU A O 1
ATOM 689 N N . LEU A 1 91 ? 0.960 -0.958 -17.353 1.00 98.38 91 LEU A N 1
ATOM 690 C CA . LEU A 1 91 ? 0.327 -2.151 -16.792 1.00 98.38 91 LEU A CA 1
ATOM 691 C C . LEU A 1 91 ? 1.129 -2.733 -15.626 1.00 98.38 91 LEU A C 1
ATOM 693 O O . LEU A 1 91 ? 0.535 -3.191 -14.645 1.00 98.38 91 LEU A O 1
ATOM 697 N N . LYS A 1 92 ? 2.462 -2.701 -15.690 1.00 98.62 92 LYS A N 1
ATOM 698 C CA . LYS A 1 92 ? 3.333 -3.134 -14.589 1.00 98.62 92 LYS A CA 1
ATOM 699 C C . LYS A 1 92 ? 3.180 -2.222 -13.377 1.00 98.62 92 LYS A C 1
ATOM 701 O O . LYS A 1 92 ? 3.028 -2.710 -12.255 1.00 98.62 92 LYS A O 1
ATOM 706 N N . HIS A 1 93 ? 3.141 -0.909 -13.592 1.00 98.62 93 HIS A N 1
ATOM 707 C CA . HIS A 1 93 ? 2.887 0.074 -12.542 1.00 98.62 93 HIS A CA 1
ATOM 708 C C . HIS A 1 93 ? 1.500 -0.098 -11.923 1.00 98.62 93 HIS A C 1
ATOM 710 O O . HIS A 1 93 ? 1.375 -0.122 -10.695 1.00 98.62 93 HIS A O 1
ATOM 716 N N . ALA A 1 94 ? 0.467 -0.280 -12.747 1.00 98.69 94 ALA A N 1
ATOM 717 C CA . ALA A 1 94 ? -0.888 -0.552 -12.282 1.00 98.69 94 ALA A CA 1
ATOM 718 C C . ALA A 1 94 ? -0.941 -1.835 -11.440 1.00 98.69 94 ALA A C 1
ATOM 720 O O . ALA A 1 94 ? -1.477 -1.819 -10.330 1.00 98.69 94 ALA A O 1
ATOM 721 N N . ARG A 1 95 ? -0.296 -2.914 -11.904 1.00 98.75 95 ARG A N 1
ATOM 722 C CA . ARG A 1 95 ? -0.203 -4.181 -11.170 1.00 98.75 95 ARG A CA 1
ATOM 723 C C . ARG A 1 95 ? 0.498 -4.014 -9.827 1.00 98.75 95 ARG A C 1
ATOM 725 O O . ARG A 1 95 ? 0.030 -4.556 -8.829 1.00 98.75 95 ARG A O 1
ATOM 732 N N . LEU A 1 96 ? 1.592 -3.258 -9.770 1.00 98.81 96 LEU A N 1
ATOM 733 C CA . LEU A 1 96 ? 2.280 -2.995 -8.508 1.00 98.81 96 LEU A CA 1
ATOM 734 C C . LEU A 1 96 ? 1.418 -2.157 -7.550 1.00 98.81 96 LEU A C 1
ATOM 736 O O . LEU A 1 96 ? 1.436 -2.411 -6.348 1.00 98.81 96 LEU A O 1
ATOM 740 N N . CYS A 1 97 ? 0.626 -1.204 -8.053 1.00 98.81 97 CYS A N 1
ATOM 741 C CA . CYS A 1 97 ? -0.334 -0.469 -7.222 1.00 98.81 97 CYS A CA 1
ATOM 742 C C . CYS A 1 97 ? -1.370 -1.413 -6.586 1.00 98.81 97 CYS A C 1
ATOM 744 O O . CYS A 1 97 ? -1.675 -1.268 -5.402 1.00 98.81 97 CYS A O 1
ATOM 746 N N . GLU A 1 98 ? -1.880 -2.390 -7.342 1.00 98.81 98 GLU A N 1
ATOM 747 C CA . GLU A 1 98 ? -2.813 -3.409 -6.837 1.00 98.81 98 GLU A CA 1
ATOM 748 C C . GLU A 1 98 ? -2.156 -4.316 -5.787 1.00 98.81 98 GLU A C 1
ATOM 750 O O . GLU A 1 98 ? -2.696 -4.495 -4.694 1.00 98.81 98 GLU A O 1
ATOM 755 N N . LEU A 1 99 ? -0.969 -4.852 -6.090 1.00 98.81 99 LEU A N 1
ATOM 756 C CA . LEU A 1 99 ? -0.217 -5.718 -5.179 1.00 98.81 99 LEU A CA 1
ATOM 757 C C . LEU A 1 99 ? 0.140 -4.993 -3.881 1.00 98.81 99 LEU A C 1
ATOM 759 O O . LEU A 1 99 ? -0.005 -5.565 -2.806 1.00 98.81 99 LEU A O 1
ATOM 763 N N . ASN A 1 100 ? 0.532 -3.719 -3.962 1.00 98.88 100 ASN A N 1
ATOM 764 C CA . ASN A 1 100 ? 0.807 -2.909 -2.783 1.00 98.88 100 ASN A CA 1
ATOM 765 C C . ASN A 1 100 ? -0.413 -2.853 -1.855 1.00 98.88 100 ASN A C 1
ATOM 767 O O . ASN A 1 100 ? -0.268 -3.095 -0.664 1.00 98.88 100 ASN A O 1
ATOM 771 N N . VAL A 1 101 ? -1.618 -2.605 -2.383 1.00 98.69 101 VAL A N 1
ATOM 772 C CA . VAL A 1 101 ? -2.845 -2.601 -1.567 1.00 98.69 101 VAL A CA 1
ATOM 773 C C . VAL A 1 101 ? -3.081 -3.956 -0.902 1.00 98.69 101 VAL A C 1
ATOM 775 O O . VAL A 1 101 ? -3.383 -3.984 0.287 1.00 98.69 101 VAL A O 1
ATOM 778 N N . ILE A 1 102 ? -2.914 -5.064 -1.630 1.00 98.56 102 ILE A N 1
ATOM 779 C CA . ILE A 1 102 ? -3.101 -6.419 -1.083 1.00 98.56 102 ILE A CA 1
ATOM 780 C C . ILE A 1 102 ? -2.148 -6.671 0.092 1.00 98.56 102 ILE A C 1
ATOM 782 O O . ILE A 1 102 ? -2.578 -7.145 1.142 1.00 98.56 102 ILE A O 1
ATOM 786 N N . GLU A 1 103 ? -0.874 -6.314 -0.057 1.00 98.62 103 GLU A N 1
ATOM 787 C CA . GLU A 1 103 ? 0.123 -6.479 1.006 1.00 98.62 103 GLU A CA 1
ATOM 788 C C . GLU A 1 103 ? -0.155 -5.563 2.204 1.00 98.62 103 GLU A C 1
ATOM 790 O O . GLU A 1 103 ? -0.059 -5.996 3.347 1.00 98.62 103 GLU A O 1
ATOM 795 N N . GLN A 1 104 ? -0.586 -4.321 1.970 1.00 98.44 104 GLN A N 1
ATOM 796 C CA . GLN A 1 104 ? -0.943 -3.410 3.060 1.00 98.44 104 GLN A CA 1
ATOM 797 C C . GLN A 1 104 ? -2.200 -3.853 3.822 1.00 98.44 104 GLN A C 1
ATOM 799 O O . GLN A 1 104 ? -2.300 -3.601 5.020 1.00 98.44 104 GLN A O 1
ATOM 804 N N . VAL A 1 105 ? -3.147 -4.527 3.160 1.00 98.19 105 VAL A N 1
ATOM 805 C CA . VAL A 1 105 ? -4.282 -5.172 3.837 1.00 98.19 105 VAL A CA 1
ATOM 806 C C . VAL A 1 105 ? -3.803 -6.328 4.712 1.00 98.19 105 VAL A C 1
ATOM 808 O O . VAL A 1 105 ? -4.309 -6.480 5.814 1.00 98.19 105 VAL A O 1
ATOM 811 N N . ALA A 1 106 ? -2.823 -7.115 4.261 1.00 97.12 106 ALA A N 1
ATOM 812 C CA . ALA A 1 106 ? -2.265 -8.214 5.053 1.00 97.12 106 ALA A CA 1
ATOM 813 C C . ALA A 1 106 ? -1.459 -7.742 6.280 1.00 97.12 106 ALA A C 1
ATOM 815 O O . ALA A 1 106 ? -1.251 -8.522 7.208 1.00 97.12 106 ALA A O 1
ATOM 816 N N . ASN A 1 107 ? -1.010 -6.483 6.288 1.00 95.94 107 ASN A N 1
ATOM 817 C CA . ASN A 1 107 ? -0.292 -5.888 7.417 1.00 95.94 107 ASN A CA 1
ATOM 818 C C . ASN A 1 107 ? -1.208 -5.402 8.557 1.00 95.94 107 ASN A C 1
ATOM 820 O O . ASN A 1 107 ? -0.694 -5.055 9.626 1.00 95.94 107 ASN A O 1
ATOM 824 N N . LEU A 1 108 ? -2.521 -5.343 8.312 1.00 89.81 108 LEU A N 1
ATOM 825 C CA . LEU A 1 108 ? -3.580 -4.939 9.243 1.00 89.81 108 LEU A CA 1
ATOM 826 C C . LEU A 1 108 ? -4.206 -6.154 9.933 1.00 89.81 108 LEU A C 1
ATOM 828 O O . LEU A 1 108 ? -4.419 -6.056 11.161 1.00 89.81 108 LEU A O 1
#